Protein AF-A0A1V5PK45-F1 (afdb_monomer_lite)

Structure (mmCIF, N/CA/C/O backbone):
data_AF-A0A1V5PK45-F1
#
_entry.id   AF-A0A1V5PK45-F1
#
loop_
_atom_site.group_PDB
_atom_site.id
_atom_site.type_symbol
_atom_site.label_atom_id
_atom_site.label_alt_id
_atom_site.label_comp_id
_atom_site.label_asym_id
_atom_site.label_entity_id
_atom_site.label_seq_id
_atom_site.pdbx_PDB_ins_code
_atom_site.Cartn_x
_atom_site.Cartn_y
_atom_site.Cartn_z
_atom_site.occupancy
_atom_site.B_iso_or_equiv
_atom_site.auth_seq_id
_atom_site.auth_comp_id
_atom_site.auth_asym_id
_atom_site.auth_atom_id
_atom_site.pdbx_PDB_model_num
ATOM 1 N N . MET A 1 1 ? -5.866 8.066 -0.774 1.00 77.06 1 MET A N 1
ATOM 2 C CA . MET A 1 1 ? -5.612 6.616 -0.948 1.00 77.06 1 MET A CA 1
ATOM 3 C C . MET A 1 1 ? -6.667 6.062 -1.882 1.00 77.06 1 MET A C 1
ATOM 5 O O . MET A 1 1 ? -7.844 6.332 -1.660 1.00 77.06 1 MET A O 1
ATOM 9 N N . GLU A 1 2 ? -6.264 5.301 -2.896 1.00 78.69 2 GLU A N 1
ATOM 10 C CA . GLU A 1 2 ? -7.214 4.551 -3.717 1.00 78.69 2 GLU A CA 1
ATOM 11 C C . GLU A 1 2 ? -7.677 3.323 -2.925 1.00 78.69 2 GLU A C 1
ATOM 13 O O . GLU A 1 2 ? -6.858 2.523 -2.462 1.00 78.69 2 GLU A O 1
ATOM 18 N N . LYS A 1 3 ? -8.989 3.201 -2.701 1.00 83.62 3 LYS A N 1
ATOM 19 C CA . LYS A 1 3 ? -9.564 1.983 -2.123 1.00 83.62 3 LYS A CA 1
ATOM 20 C C . LYS A 1 3 ? -9.647 0.940 -3.226 1.00 83.62 3 LYS A C 1
ATOM 22 O O . LYS A 1 3 ? -10.265 1.199 -4.253 1.00 83.62 3 LYS A O 1
ATOM 27 N N . LEU A 1 4 ? -9.061 -0.229 -2.997 1.00 86.69 4 LEU A N 1
ATOM 28 C CA . LEU A 1 4 ? -9.108 -1.312 -3.972 1.00 86.69 4 LEU A CA 1
ATOM 29 C C . LEU A 1 4 ? -10.378 -2.140 -3.759 1.00 86.69 4 LEU A C 1
ATOM 31 O O . LEU A 1 4 ? -10.579 -2.723 -2.694 1.00 86.69 4 LEU A O 1
ATOM 35 N N . THR A 1 5 ? -11.246 -2.167 -4.769 1.00 82.94 5 THR A N 1
ATOM 36 C CA . THR A 1 5 ? -12.453 -3.014 -4.809 1.00 82.94 5 THR A CA 1
ATOM 37 C C . THR A 1 5 ? -12.325 -4.174 -5.785 1.00 82.94 5 THR A C 1
ATOM 39 O O . THR A 1 5 ? -12.998 -5.189 -5.612 1.00 82.94 5 THR A O 1
ATOM 42 N N . ASP A 1 6 ? -11.426 -4.050 -6.760 1.00 89.50 6 ASP A N 1
ATOM 43 C CA . ASP A 1 6 ? -11.219 -5.004 -7.840 1.00 89.50 6 ASP A CA 1
ATOM 44 C C . ASP A 1 6 ? -9.778 -5.518 -7.815 1.00 89.50 6 ASP A C 1
ATOM 46 O O . ASP A 1 6 ? -8.830 -4.763 -7.594 1.00 89.50 6 ASP A O 1
ATOM 50 N N . TYR A 1 7 ? -9.621 -6.827 -8.015 1.00 92.50 7 TYR A N 1
ATOM 51 C CA . TYR A 1 7 ? -8.327 -7.505 -7.968 1.00 92.50 7 TYR A CA 1
ATOM 52 C C . TYR A 1 7 ? -8.179 -8.471 -9.154 1.00 92.50 7 TYR A C 1
ATOM 54 O O . TYR A 1 7 ? -9.159 -9.126 -9.519 1.00 92.50 7 TYR A O 1
ATOM 62 N N . PRO A 1 8 ? -6.956 -8.661 -9.684 1.00 95.00 8 PRO A N 1
ATOM 63 C CA . PRO A 1 8 ? -5.732 -7.959 -9.296 1.00 95.00 8 PRO A CA 1
ATOM 64 C C . PRO A 1 8 ? -5.695 -6.507 -9.791 1.00 95.00 8 PRO A C 1
ATOM 66 O O . PRO A 1 8 ? -6.134 -6.213 -10.899 1.00 95.00 8 PRO A O 1
ATOM 69 N N . TYR A 1 9 ? -5.112 -5.620 -8.986 1.00 95.25 9 TYR A N 1
ATOM 70 C CA . TYR A 1 9 ? -4.705 -4.288 -9.431 1.00 95.25 9 TYR A CA 1
ATOM 71 C C . TYR A 1 9 ? -3.254 -4.346 -9.905 1.00 95.25 9 TYR A C 1
ATOM 73 O O . TYR A 1 9 ? -2.404 -4.875 -9.190 1.00 95.25 9 TYR A O 1
ATOM 81 N N . THR A 1 10 ? -2.961 -3.822 -11.094 1.00 95.56 10 THR A N 1
ATOM 82 C CA . THR A 1 10 ? -1.622 -3.907 -11.695 1.00 95.56 10 THR A CA 1
ATOM 83 C C . THR A 1 10 ? -1.079 -2.523 -12.000 1.00 95.56 10 THR A C 1
ATOM 85 O O . THR A 1 10 ? -1.767 -1.719 -12.624 1.00 95.56 10 THR A O 1
ATOM 88 N N . PHE A 1 11 ? 0.168 -2.265 -11.612 1.00 94.94 11 PHE A N 1
ATOM 89 C CA . PHE A 1 11 ? 0.886 -1.037 -11.948 1.00 94.94 11 PHE A CA 1
ATOM 90 C C . PHE A 1 11 ? 2.361 -1.327 -12.229 1.00 94.94 11 PHE A C 1
ATOM 92 O O . PHE A 1 11 ? 2.894 -2.367 -11.837 1.00 94.94 11 PHE A O 1
ATOM 99 N N . ASN A 1 12 ? 3.023 -0.398 -12.918 1.00 95.25 12 ASN A N 1
ATOM 100 C CA . ASN A 1 12 ? 4.463 -0.452 -13.137 1.00 95.25 12 ASN A CA 1
ATOM 101 C C . ASN A 1 12 ? 5.164 0.554 -12.225 1.00 95.25 12 ASN A C 1
ATOM 103 O O . ASN A 1 12 ? 4.659 1.651 -11.995 1.00 95.25 12 ASN A O 1
ATOM 107 N N . LEU A 1 13 ? 6.339 0.191 -11.718 1.00 94.50 13 LEU A N 1
ATOM 108 C CA . LEU A 1 13 ? 7.168 1.083 -10.915 1.00 94.50 13 LEU A CA 1
ATOM 109 C C . LEU A 1 13 ? 8.643 0.800 -11.190 1.00 94.50 13 LEU A C 1
ATOM 111 O O . LEU A 1 13 ? 9.122 -0.304 -10.943 1.00 94.50 13 LEU A O 1
ATOM 115 N N . ALA A 1 14 ? 9.368 1.799 -11.699 1.00 92.38 14 ALA A N 1
ATOM 116 C CA . ALA A 1 14 ? 10.785 1.679 -12.065 1.00 92.38 14 ALA A CA 1
ATOM 117 C C . ALA A 1 14 ? 11.104 0.453 -12.950 1.00 92.38 14 ALA A C 1
ATOM 119 O O . ALA A 1 14 ? 12.124 -0.209 -12.772 1.00 92.38 14 ALA A O 1
ATOM 120 N N . GLY A 1 15 ? 10.214 0.143 -13.899 1.00 92.81 15 GLY A N 1
ATOM 121 C CA . GLY A 1 15 ? 10.359 -0.991 -14.819 1.00 92.81 15 GLY A CA 1
ATOM 122 C C . GLY A 1 15 ? 9.979 -2.356 -14.234 1.00 92.81 15 GLY A C 1
ATOM 123 O O . GLY A 1 15 ? 10.011 -3.344 -14.961 1.00 92.81 15 GLY A O 1
ATOM 124 N N . GLU A 1 16 ? 9.602 -2.429 -12.957 1.00 95.19 16 GLU A N 1
ATOM 125 C CA . GLU A 1 16 ? 9.010 -3.623 -12.351 1.00 95.19 16 GLU A CA 1
ATOM 126 C C . GLU A 1 16 ? 7.488 -3.609 -12.567 1.00 95.19 16 GLU A C 1
ATOM 128 O O . GLU A 1 16 ? 6.866 -2.547 -12.492 1.00 95.19 16 GLU A O 1
ATOM 133 N N . THR A 1 17 ? 6.876 -4.778 -12.772 1.00 96.94 17 THR A N 1
ATOM 134 C CA . THR A 1 17 ? 5.410 -4.933 -12.775 1.00 96.94 17 THR A CA 1
ATOM 135 C C . THR A 1 17 ? 4.956 -5.468 -11.424 1.00 96.94 17 THR A C 1
ATOM 137 O O . THR A 1 17 ? 5.448 -6.501 -10.964 1.00 96.94 17 THR A O 1
ATOM 140 N N . ILE A 1 18 ? 4.022 -4.770 -10.781 1.00 96.62 18 ILE A N 1
ATOM 141 C CA . ILE A 1 18 ? 3.465 -5.129 -9.479 1.00 96.62 18 ILE A CA 1
ATOM 142 C C . ILE A 1 18 ? 1.990 -5.478 -9.675 1.00 96.62 18 ILE A C 1
ATOM 144 O O . ILE A 1 18 ? 1.204 -4.651 -10.128 1.00 96.62 18 ILE A O 1
ATOM 148 N N . GLU A 1 19 ? 1.619 -6.696 -9.295 1.00 96.81 19 GLU A N 1
ATOM 149 C CA . GLU A 1 19 ? 0.246 -7.193 -9.257 1.00 96.81 19 GLU A CA 1
ATOM 150 C C . GLU A 1 19 ? -0.182 -7.365 -7.794 1.00 96.81 19 GLU A C 1
ATOM 152 O O . GLU A 1 19 ? 0.382 -8.155 -7.030 1.00 96.81 19 GLU A O 1
ATOM 157 N N . VAL A 1 20 ? -1.199 -6.613 -7.392 1.00 96.56 20 VAL A N 1
ATOM 158 C CA . VAL A 1 20 ? -1.743 -6.610 -6.038 1.00 96.56 20 VAL A CA 1
ATOM 159 C C . VAL A 1 20 ? -3.056 -7.371 -6.036 1.00 96.56 20 VAL A C 1
ATOM 161 O O . VAL A 1 20 ? -4.058 -6.944 -6.611 1.00 96.56 20 VAL A O 1
ATOM 164 N N . HIS A 1 21 ? -3.049 -8.518 -5.371 1.00 96.56 21 HIS A N 1
ATOM 165 C CA . HIS A 1 21 ? -4.227 -9.331 -5.119 1.00 96.56 21 HIS A CA 1
ATOM 166 C C . HIS A 1 21 ? -4.733 -9.094 -3.699 1.00 96.56 21 HIS A C 1
ATOM 168 O O . HIS A 1 21 ? -4.050 -8.528 -2.846 1.00 96.56 21 HIS A O 1
ATOM 174 N N . LYS A 1 22 ? -5.929 -9.614 -3.421 1.00 95.75 22 LYS A N 1
ATOM 175 C CA . LYS A 1 22 ? -6.591 -9.451 -2.127 1.00 95.75 22 LYS A CA 1
ATOM 176 C C . LYS A 1 22 ? -5.724 -9.875 -0.934 1.00 95.75 22 LYS A C 1
ATOM 178 O O . LYS A 1 22 ? -5.733 -9.187 0.074 1.00 95.75 22 LYS A O 1
ATOM 183 N N . SER A 1 23 ? -4.965 -10.962 -1.063 1.00 95.69 23 SER A N 1
ATOM 184 C CA . SER A 1 23 ? -4.119 -11.519 0.010 1.00 95.69 23 SER A CA 1
ATOM 185 C C . SER A 1 23 ? -2.749 -11.974 -0.506 1.00 95.69 23 SER A C 1
ATOM 187 O O . SER A 1 23 ? -2.143 -12.903 0.019 1.00 95.69 23 SER A O 1
ATOM 189 N N . MET A 1 24 ? -2.270 -11.368 -1.593 1.00 96.12 24 MET A N 1
ATOM 190 C CA . MET A 1 24 ? -0.986 -11.714 -2.198 1.00 96.12 24 MET A CA 1
ATOM 191 C C . MET A 1 24 ? -0.469 -10.541 -3.028 1.00 96.12 24 MET A C 1
ATOM 193 O O . MET A 1 24 ? -1.248 -9.858 -3.687 1.00 96.12 24 MET A O 1
ATOM 197 N N . ILE A 1 25 ? 0.838 -10.311 -3.006 1.00 95.62 25 ILE A N 1
ATOM 198 C CA . ILE A 1 25 ? 1.506 -9.347 -3.879 1.00 95.62 25 ILE A CA 1
ATOM 199 C C . ILE A 1 25 ? 2.488 -10.122 -4.748 1.00 95.62 25 ILE A C 1
ATOM 201 O O . ILE A 1 25 ? 3.331 -10.868 -4.238 1.00 95.62 25 ILE A O 1
ATOM 205 N N . ARG A 1 26 ? 2.379 -9.940 -6.060 1.00 96.94 26 ARG A N 1
ATOM 206 C CA . ARG A 1 26 ? 3.291 -10.499 -7.052 1.00 96.94 26 ARG A CA 1
ATOM 207 C C . ARG A 1 26 ? 4.070 -9.361 -7.691 1.00 96.94 26 ARG A C 1
ATOM 209 O O . ARG A 1 26 ? 3.510 -8.326 -8.032 1.00 96.94 26 ARG A O 1
ATOM 216 N N . LYS A 1 27 ? 5.371 -9.559 -7.844 1.00 95.88 27 LYS A N 1
ATOM 217 C CA . LYS A 1 27 ? 6.279 -8.618 -8.488 1.00 95.88 27 LYS A CA 1
ATOM 218 C C . LYS A 1 27 ? 7.072 -9.340 -9.565 1.00 95.88 27 LYS A C 1
ATOM 220 O O . LYS A 1 27 ? 7.615 -10.411 -9.306 1.00 95.88 27 LYS A O 1
ATOM 225 N N . ILE A 1 28 ? 7.161 -8.745 -10.744 1.00 96.94 28 ILE A N 1
ATOM 226 C CA . ILE A 1 28 ? 8.042 -9.178 -11.826 1.00 96.94 28 ILE A CA 1
ATOM 227 C C . ILE A 1 28 ? 9.139 -8.121 -11.940 1.00 96.94 28 ILE A C 1
ATOM 229 O O . ILE A 1 28 ? 8.846 -6.946 -12.173 1.00 96.94 28 ILE A O 1
ATOM 233 N N . THR A 1 29 ? 10.388 -8.516 -11.700 1.00 94.81 29 THR A N 1
ATOM 234 C CA . THR A 1 29 ? 11.533 -7.598 -11.771 1.00 94.81 29 THR A CA 1
ATOM 235 C C . THR A 1 29 ? 11.866 -7.239 -13.218 1.00 94.81 29 THR A C 1
ATOM 237 O O . THR A 1 29 ? 11.417 -7.899 -14.154 1.00 94.81 29 THR A O 1
ATOM 240 N N . VAL A 1 30 ? 12.721 -6.230 -13.401 1.00 94.00 30 VAL A N 1
ATOM 241 C CA . VAL A 1 30 ? 13.249 -5.835 -14.721 1.00 94.00 30 VAL A CA 1
ATOM 242 C C . VAL A 1 30 ? 13.956 -6.978 -15.463 1.00 94.00 30 VAL A C 1
ATOM 244 O O . VAL A 1 30 ? 13.933 -7.017 -16.689 1.00 94.00 30 VAL A O 1
ATOM 247 N N . ASP A 1 31 ? 14.522 -7.941 -14.728 1.00 95.56 31 ASP A N 1
ATOM 248 C CA . ASP A 1 31 ? 15.180 -9.137 -15.277 1.00 95.56 31 ASP A CA 1
ATOM 249 C C . ASP A 1 31 ? 14.192 -10.283 -15.573 1.00 95.56 31 ASP A C 1
ATOM 251 O O . ASP A 1 31 ? 14.598 -11.394 -15.914 1.00 95.56 31 ASP A O 1
ATOM 255 N N . GLY A 1 32 ? 12.888 -10.049 -15.394 1.00 93.75 32 GLY A N 1
ATOM 256 C CA . GLY A 1 32 ? 11.837 -11.051 -15.573 1.00 93.75 32 GLY A CA 1
ATOM 257 C C . GLY A 1 32 ? 11.722 -12.059 -14.425 1.00 93.75 32 GLY A C 1
ATOM 258 O O . GLY A 1 32 ? 11.064 -13.087 -14.585 1.00 93.75 32 GLY A O 1
ATOM 259 N N . ILE A 1 33 ? 12.343 -11.799 -13.268 1.00 96.69 33 ILE A N 1
ATOM 260 C CA . ILE A 1 33 ? 12.255 -12.687 -12.102 1.00 96.69 33 ILE A CA 1
ATOM 261 C C . ILE A 1 33 ? 10.931 -12.443 -11.384 1.00 96.69 33 ILE A C 1
ATOM 263 O O . ILE A 1 33 ? 10.604 -11.319 -11.007 1.00 96.69 33 ILE A O 1
ATOM 267 N N . GLU A 1 34 ? 10.193 -13.519 -11.138 1.00 97.19 34 GLU A N 1
ATOM 268 C CA . GLU A 1 34 ? 8.917 -13.470 -10.438 1.00 97.19 34 GLU A CA 1
ATOM 269 C C . GLU A 1 34 ? 9.091 -13.691 -8.928 1.00 97.19 34 GLU A C 1
ATOM 271 O O . GLU A 1 34 ? 9.648 -14.695 -8.483 1.00 97.19 34 GLU A O 1
ATOM 276 N N . GLN A 1 35 ? 8.572 -12.757 -8.134 1.00 95.56 35 GLN A N 1
ATOM 277 C CA . GLN A 1 35 ? 8.546 -12.795 -6.674 1.00 95.56 35 GLN A CA 1
ATOM 278 C C . GLN A 1 35 ? 7.096 -12.739 -6.191 1.00 95.56 35 GLN A C 1
ATOM 280 O O . GLN A 1 35 ? 6.296 -11.954 -6.697 1.00 95.56 35 GLN A O 1
ATOM 285 N N . LYS A 1 36 ? 6.744 -13.566 -5.202 1.00 95.94 36 LYS A N 1
ATOM 286 C CA . LYS A 1 36 ? 5.397 -13.613 -4.618 1.00 95.94 36 LYS A CA 1
ATOM 287 C C . LYS A 1 36 ? 5.465 -13.566 -3.106 1.00 95.94 36 LYS A C 1
ATOM 289 O O . LYS A 1 36 ? 6.251 -14.291 -2.501 1.00 95.94 36 LYS A O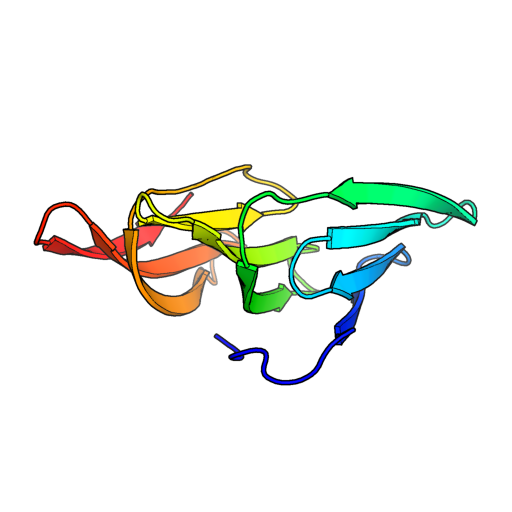 1
ATOM 294 N N . VAL A 1 37 ? 4.587 -12.770 -2.513 1.00 93.00 37 VAL A N 1
ATOM 295 C CA . VAL A 1 37 ? 4.408 -12.678 -1.065 1.00 93.00 37 VAL A CA 1
ATOM 296 C C . VAL A 1 37 ? 2.939 -12.905 -0.756 1.00 93.00 37 VAL A C 1
ATOM 298 O O . VAL A 1 37 ? 2.088 -12.134 -1.189 1.00 93.00 37 VAL A O 1
ATOM 301 N N . SER A 1 38 ? 2.642 -13.977 -0.023 1.00 95.12 38 SER A N 1
ATOM 302 C CA . SER A 1 38 ? 1.296 -14.217 0.507 1.00 95.12 38 SER A CA 1
ATOM 303 C C . SER A 1 38 ? 1.104 -13.421 1.793 1.00 95.12 38 SER A C 1
ATOM 305 O O . SER A 1 38 ? 2.051 -13.243 2.559 1.00 95.12 38 SER A O 1
ATOM 307 N N . LEU A 1 39 ? -0.112 -12.938 2.016 1.00 93.94 39 LEU A N 1
ATOM 308 C CA . LEU A 1 39 ? -0.483 -12.126 3.167 1.00 93.94 39 LEU A CA 1
ATOM 309 C C . LEU A 1 39 ? -1.598 -12.838 3.931 1.00 93.94 39 LEU A C 1
ATOM 311 O O . LEU A 1 39 ? -2.582 -13.255 3.327 1.00 93.94 39 LEU A O 1
ATOM 315 N N . ASP A 1 40 ? -1.495 -12.895 5.258 1.00 94.56 40 ASP A N 1
ATOM 316 C CA . ASP A 1 40 ? -2.614 -13.354 6.099 1.00 94.56 40 ASP A CA 1
ATOM 317 C C . ASP A 1 40 ? -3.735 -12.300 6.199 1.00 94.56 40 ASP A C 1
ATOM 319 O O . ASP A 1 40 ? -4.848 -12.589 6.635 1.00 94.56 40 ASP A O 1
ATOM 323 N N . GLY A 1 41 ? -3.431 -11.056 5.818 1.00 95.31 41 GLY A N 1
ATOM 324 C CA . GLY A 1 41 ? -4.368 -9.940 5.790 1.00 95.31 41 GLY A CA 1
ATOM 325 C C . GLY A 1 41 ? -5.034 -9.742 4.428 1.00 95.31 41 GLY A C 1
ATOM 326 O O . GLY A 1 41 ? -4.808 -10.477 3.461 1.00 95.31 41 GLY A O 1
ATOM 327 N N . VAL A 1 42 ? -5.859 -8.700 4.353 1.00 95.75 42 VAL A N 1
ATOM 328 C CA . VAL A 1 42 ? -6.535 -8.268 3.127 1.00 95.75 42 VAL A CA 1
ATOM 329 C C . VAL A 1 42 ? -6.017 -6.899 2.720 1.00 95.75 42 VAL A C 1
ATOM 331 O O . VAL A 1 42 ? -6.102 -5.955 3.499 1.00 95.75 42 VAL A O 1
ATOM 334 N N . VAL A 1 43 ? -5.505 -6.763 1.501 1.00 95.75 43 VAL A N 1
ATOM 335 C CA . VAL A 1 43 ? -5.174 -5.453 0.934 1.00 95.75 43 VAL A CA 1
ATOM 336 C C . VAL A 1 43 ? -6.465 -4.654 0.788 1.00 95.75 43 VAL A C 1
ATOM 338 O O . VAL A 1 43 ? -7.394 -5.137 0.159 1.00 95.75 43 VAL A O 1
ATOM 341 N N . VAL A 1 44 ? -6.535 -3.445 1.338 1.00 94.12 44 VAL A N 1
ATOM 342 C CA . VAL A 1 44 ? -7.732 -2.577 1.301 1.00 94.12 44 VAL A CA 1
ATOM 343 C C . VAL A 1 44 ? -7.496 -1.252 0.581 1.00 94.12 44 VAL A C 1
ATOM 345 O O . VAL A 1 44 ? -8.445 -0.532 0.268 1.00 94.12 44 VAL A O 1
ATOM 348 N N . GLY A 1 45 ? -6.241 -0.922 0.290 1.00 93.62 45 GLY A N 1
ATOM 349 C CA . GLY A 1 45 ? -5.913 0.288 -0.442 1.00 93.62 45 GLY A CA 1
ATOM 350 C C . GLY A 1 45 ? -4.464 0.334 -0.884 1.00 93.62 45 GLY A C 1
ATOM 351 O O . GLY A 1 45 ? -3.626 -0.450 -0.432 1.00 93.62 45 GLY A O 1
ATOM 352 N N . LEU A 1 46 ? -4.199 1.259 -1.796 1.00 93.75 46 LEU A N 1
ATOM 353 C CA . LEU A 1 46 ? -2.903 1.430 -2.427 1.00 93.75 46 LEU A CA 1
ATOM 354 C C . LEU A 1 46 ? -2.667 2.906 -2.772 1.00 93.75 46 LEU A C 1
ATOM 356 O O . LEU A 1 46 ? -3.599 3.691 -2.969 1.00 93.75 46 LEU A O 1
ATOM 360 N N . SER A 1 47 ? -1.396 3.281 -2.810 1.00 93.00 47 SER A N 1
ATOM 361 C CA . SER A 1 47 ? -0.894 4.490 -3.450 1.00 93.00 47 SER A CA 1
ATOM 362 C C . SER A 1 47 ? 0.486 4.186 -4.025 1.00 93.00 47 SER A C 1
ATOM 364 O O . SER A 1 47 ? 1.215 3.372 -3.459 1.00 93.00 47 SER A O 1
ATOM 366 N N . HIS A 1 48 ? 0.867 4.813 -5.129 1.00 92.88 48 HIS A N 1
ATOM 367 C CA . HIS A 1 48 ? 2.222 4.700 -5.661 1.00 92.88 48 HIS A CA 1
ATOM 368 C C . HIS A 1 48 ? 2.687 6.030 -6.243 1.00 92.88 48 HIS A C 1
ATOM 370 O O . HIS A 1 48 ? 1.880 6.858 -6.663 1.00 92.88 48 HIS A O 1
ATOM 376 N N 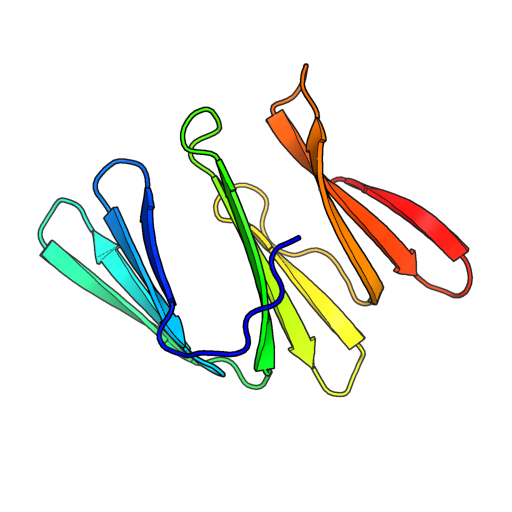. SER A 1 49 ? 4.000 6.236 -6.250 1.00 91.50 49 SER A N 1
ATOM 377 C CA . SER A 1 49 ? 4.639 7.427 -6.798 1.00 91.50 49 SER A CA 1
ATOM 378 C C . SER A 1 49 ? 5.814 7.010 -7.671 1.00 91.50 49 SER A C 1
ATOM 380 O O . SER A 1 49 ? 6.798 6.448 -7.186 1.00 91.50 49 SER A O 1
ATOM 382 N N . GLU A 1 50 ? 5.703 7.285 -8.972 1.00 90.06 50 GLU A N 1
ATOM 383 C CA . GLU A 1 50 ? 6.790 7.049 -9.926 1.00 90.06 50 GLU A CA 1
ATOM 384 C C . GLU A 1 50 ? 7.986 7.960 -9.640 1.00 90.06 50 GLU A C 1
ATOM 386 O O . GLU A 1 50 ? 9.120 7.486 -9.631 1.00 90.06 50 GLU A O 1
ATOM 391 N N . GLU A 1 51 ? 7.726 9.231 -9.320 1.00 90.94 51 GLU A N 1
ATOM 392 C CA . GLU A 1 51 ? 8.740 10.218 -8.931 1.00 90.94 51 GLU A CA 1
ATOM 393 C C . GLU A 1 51 ? 9.547 9.745 -7.717 1.00 90.94 51 GLU A C 1
ATOM 395 O O . GLU A 1 51 ? 10.778 9.715 -7.751 1.00 90.94 51 GLU A O 1
ATOM 400 N N . ASN A 1 52 ? 8.856 9.279 -6.673 1.00 90.75 52 ASN A N 1
ATOM 401 C CA . ASN A 1 52 ? 9.510 8.762 -5.479 1.00 90.75 52 ASN A CA 1
ATOM 402 C C . ASN A 1 52 ? 9.962 7.306 -5.630 1.00 90.75 52 ASN A C 1
ATOM 404 O O . ASN A 1 52 ? 10.555 6.788 -4.690 1.00 90.75 52 ASN A O 1
ATOM 408 N N . ASN A 1 53 ? 9.724 6.626 -6.760 1.00 92.31 53 ASN A N 1
ATOM 409 C CA . ASN A 1 53 ? 9.974 5.187 -6.940 1.00 92.31 53 ASN A CA 1
ATOM 410 C C . ASN A 1 53 ? 9.536 4.358 -5.713 1.00 92.31 53 ASN A C 1
ATOM 412 O O . ASN A 1 53 ? 10.307 3.565 -5.161 1.00 92.31 53 ASN A O 1
ATOM 416 N N . ASP A 1 54 ? 8.317 4.595 -5.239 1.00 94.12 54 ASP A N 1
ATOM 417 C CA . ASP A 1 54 ? 7.778 3.948 -4.046 1.00 94.12 54 ASP A CA 1
ATOM 418 C C . ASP A 1 54 ? 6.305 3.589 -4.243 1.00 94.12 54 ASP A C 1
ATOM 420 O O . ASP A 1 54 ? 5.598 4.156 -5.079 1.00 94.12 54 ASP A O 1
ATOM 424 N N . TYR A 1 55 ? 5.849 2.625 -3.457 1.00 93.50 55 TYR A N 1
ATOM 425 C CA . TYR A 1 55 ? 4.437 2.312 -3.318 1.00 93.50 55 TYR A CA 1
ATOM 426 C C . TYR A 1 55 ? 4.116 2.107 -1.849 1.00 93.50 55 TYR A C 1
ATOM 428 O O . TYR A 1 55 ? 4.969 1.692 -1.068 1.00 93.50 55 TYR A O 1
ATOM 436 N N . VAL A 1 56 ? 2.858 2.333 -1.503 1.00 95.12 56 VAL A N 1
ATOM 437 C CA . VAL A 1 56 ? 2.276 2.044 -0.203 1.00 95.12 56 VAL A CA 1
ATOM 438 C C . VAL A 1 56 ? 1.091 1.115 -0.406 1.00 95.12 56 VAL A C 1
ATOM 440 O O . VAL A 1 56 ? 0.160 1.433 -1.145 1.00 95.12 56 VAL A O 1
ATOM 443 N N . ILE A 1 57 ? 1.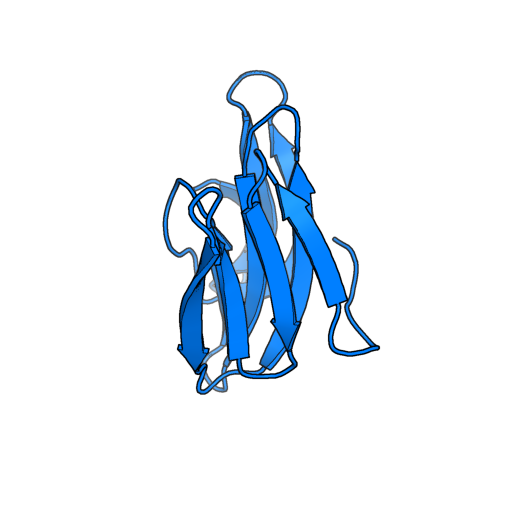107 -0.023 0.277 1.00 94.94 57 ILE A N 1
ATOM 444 C CA . ILE A 1 57 ? 0.013 -0.994 0.285 1.00 94.94 57 ILE A CA 1
ATOM 445 C C . ILE A 1 57 ? -0.570 -1.027 1.690 1.00 94.94 57 ILE A C 1
ATOM 447 O O . ILE A 1 57 ? 0.157 -1.226 2.664 1.00 94.94 57 ILE A O 1
ATOM 451 N N . VAL A 1 58 ? -1.881 -0.839 1.793 1.00 95.12 58 VAL A N 1
ATOM 452 C CA . VAL A 1 58 ? -2.609 -0.866 3.062 1.00 95.12 58 VAL A CA 1
ATOM 453 C C . VAL A 1 58 ? -3.283 -2.209 3.222 1.00 95.12 58 VAL A C 1
ATOM 455 O O . VAL A 1 58 ? -4.054 -2.631 2.361 1.00 95.12 58 VAL A O 1
ATOM 458 N N . ILE A 1 59 ? -2.999 -2.875 4.335 1.00 96.00 59 ILE A N 1
ATOM 459 C CA . ILE A 1 59 ? -3.445 -4.232 4.618 1.00 96.00 59 ILE A CA 1
ATOM 460 C C . ILE A 1 59 ? -4.204 -4.238 5.938 1.00 96.00 59 ILE A C 1
ATOM 462 O O . ILE A 1 59 ? -3.682 -3.849 6.982 1.00 96.00 59 ILE A O 1
ATOM 466 N N . GLN A 1 60 ? -5.438 -4.718 5.889 1.00 96.12 60 GLN A N 1
ATOM 467 C CA . GLN A 1 60 ? -6.254 -4.997 7.056 1.00 96.12 60 GLN A CA 1
ATOM 468 C C . GLN A 1 60 ? -5.934 -6.399 7.583 1.00 96.12 60 GLN A C 1
ATOM 470 O O . GLN A 1 60 ? -6.204 -7.402 6.919 1.00 96.12 60 GLN A O 1
ATOM 475 N N . TYR A 1 61 ? -5.420 -6.463 8.808 1.00 96.19 61 TYR A N 1
ATOM 476 C CA . TYR A 1 61 ? -5.330 -7.681 9.612 1.00 96.19 61 TYR A CA 1
ATOM 477 C C . TYR A 1 61 ? -6.404 -7.669 10.710 1.00 96.19 61 TYR A C 1
ATOM 479 O O . TYR A 1 61 ? -6.955 -6.607 11.017 1.00 96.19 61 TYR A O 1
ATOM 487 N N . PRO A 1 62 ? -6.684 -8.809 11.370 1.00 94.06 62 PRO A N 1
ATOM 488 C CA . PRO A 1 62 ? -7.599 -8.840 12.515 1.00 94.06 62 PRO A CA 1
ATOM 489 C C . PRO A 1 62 ? -7.187 -7.906 13.663 1.00 94.06 62 PRO A C 1
ATOM 491 O O . PRO A 1 62 ? -8.042 -7.392 14.373 1.00 94.06 62 PRO A O 1
ATOM 494 N N . VAL A 1 63 ? -5.881 -7.681 13.834 1.00 94.25 63 VAL A N 1
ATOM 495 C CA . VAL A 1 63 ? -5.310 -6.860 14.917 1.00 94.25 63 VAL A CA 1
ATOM 496 C C . VAL A 1 63 ? -5.209 -5.368 14.578 1.00 94.25 63 VAL A C 1
ATOM 498 O O . VAL A 1 63 ? -4.840 -4.577 15.440 1.00 94.25 63 VAL A O 1
ATOM 501 N N . GLY A 1 64 ? -5.506 -4.977 13.337 1.00 96.19 64 GLY A N 1
ATOM 502 C CA . GLY A 1 64 ? -5.417 -3.590 12.887 1.00 96.19 64 GLY A CA 1
ATOM 503 C C . GLY A 1 64 ? -4.958 -3.455 11.440 1.00 96.19 64 GLY A C 1
ATOM 504 O O . GLY A 1 64 ? -4.748 -4.437 10.725 1.00 96.19 64 GLY A O 1
ATOM 505 N N . ILE A 1 65 ? -4.812 -2.210 11.012 1.00 96.25 65 ILE A N 1
ATOM 506 C CA . ILE A 1 65 ? -4.382 -1.840 9.667 1.00 96.25 65 ILE A CA 1
ATOM 507 C C . ILE A 1 65 ? -2.877 -1.585 9.670 1.00 96.25 65 ILE A C 1
ATOM 509 O O . ILE A 1 65 ? -2.356 -0.908 10.553 1.00 96.25 65 ILE A O 1
ATOM 513 N N . TYR A 1 66 ? -2.181 -2.099 8.666 1.00 95.56 66 TYR A N 1
ATOM 514 C CA . TYR A 1 66 ? -0.760 -1.857 8.453 1.00 95.56 66 TYR A CA 1
ATOM 515 C C . TYR A 1 66 ? -0.537 -1.263 7.074 1.00 95.56 66 TYR A C 1
ATOM 517 O O . TYR A 1 66 ? -1.242 -1.586 6.118 1.00 95.56 66 TYR A O 1
ATOM 525 N N . MET A 1 67 ? 0.480 -0.423 6.973 1.00 93.06 67 MET A N 1
ATOM 526 C CA . MET A 1 67 ? 1.023 0.026 5.703 1.00 93.06 67 MET A CA 1
ATOM 527 C C . MET A 1 67 ? 2.346 -0.672 5.458 1.00 93.06 67 MET A C 1
ATOM 529 O O . MET A 1 67 ? 3.180 -0.749 6.360 1.00 93.06 67 MET A O 1
ATOM 533 N N . ILE A 1 68 ? 2.554 -1.116 4.227 1.00 93.50 68 ILE A N 1
ATOM 534 C CA . ILE A 1 68 ? 3.839 -1.610 3.748 1.00 93.50 68 ILE A CA 1
ATOM 535 C C . ILE A 1 68 ? 4.301 -0.697 2.630 1.00 93.50 68 ILE A C 1
ATOM 537 O O . ILE A 1 68 ? 3.540 -0.416 1.704 1.00 93.50 68 ILE A O 1
ATOM 541 N N . THR A 1 69 ? 5.558 -0.289 2.698 1.00 92.94 69 THR A N 1
ATOM 542 C CA . THR A 1 69 ? 6.210 0.509 1.663 1.00 92.94 69 THR A CA 1
ATOM 543 C C . THR A 1 69 ? 7.325 -0.274 0.992 1.00 92.94 69 THR A C 1
ATOM 545 O O . THR A 1 69 ? 7.889 -1.197 1.590 1.00 92.94 69 THR A O 1
ATOM 548 N N . LYS A 1 70 ? 7.669 0.089 -0.249 1.00 90.38 70 LYS A N 1
ATOM 549 C CA . LYS A 1 70 ? 8.822 -0.506 -0.943 1.00 90.38 70 LYS A CA 1
ATOM 550 C C . LYS A 1 70 ? 10.129 -0.093 -0.263 1.00 90.38 70 LYS A C 1
ATOM 552 O O . LYS A 1 70 ? 11.042 -0.910 -0.167 1.00 90.38 70 LYS A O 1
ATOM 557 N N . LYS A 1 71 ? 10.221 1.163 0.187 1.00 90.88 71 LYS A N 1
ATOM 558 C CA . LYS A 1 71 ? 11.473 1.764 0.678 1.00 90.88 71 LYS A CA 1
ATOM 559 C C . LYS A 1 71 ? 11.667 1.747 2.192 1.00 90.88 71 LYS A C 1
ATOM 561 O O . LYS A 1 71 ? 12.794 1.563 2.642 1.00 90.88 71 LYS A O 1
ATOM 566 N N . TYR A 1 72 ? 10.608 1.954 2.967 1.00 90.44 72 TYR A N 1
ATOM 567 C CA . TYR A 1 72 ? 10.714 2.293 4.392 1.00 90.44 72 TYR A CA 1
ATOM 568 C C . TYR A 1 72 ? 10.224 1.178 5.326 1.00 90.44 72 TYR A C 1
ATOM 570 O O . TYR A 1 72 ? 10.361 1.268 6.541 1.00 90.44 72 TYR A O 1
ATOM 578 N N . GLY A 1 73 ? 9.690 0.086 4.775 1.00 90.94 73 GLY A N 1
ATOM 579 C CA . GLY A 1 73 ? 9.188 -1.039 5.555 1.00 90.94 73 GLY A CA 1
ATOM 580 C C . GLY A 1 73 ? 7.739 -0.847 6.000 1.00 90.94 73 GLY A C 1
ATOM 581 O O . GLY A 1 73 ? 6.893 -0.450 5.197 1.00 90.94 73 GLY A O 1
ATOM 582 N N . TRP A 1 74 ? 7.445 -1.225 7.246 1.00 92.31 74 TRP A N 1
ATOM 583 C CA . TRP A 1 74 ? 6.083 -1.417 7.750 1.00 92.31 74 TRP A CA 1
ATOM 584 C C . TRP A 1 74 ? 5.734 -0.401 8.837 1.00 92.31 74 TRP A C 1
ATOM 586 O O . TRP A 1 74 ? 6.531 -0.169 9.744 1.00 92.31 74 TRP A O 1
ATOM 596 N N . LEU A 1 75 ? 4.509 0.127 8.801 1.00 92.75 75 LEU A N 1
ATOM 597 C CA . LEU A 1 75 ? 3.974 1.031 9.819 1.00 92.75 75 LEU A CA 1
ATOM 598 C C . LEU A 1 75 ? 2.589 0.572 10.283 1.00 92.75 75 LEU A C 1
ATOM 600 O O . LEU A 1 75 ? 1.728 0.243 9.468 1.00 92.75 75 LEU A O 1
ATOM 604 N N . GLY A 1 76 ? 2.371 0.557 11.598 1.00 93.44 76 GLY A N 1
ATOM 605 C CA . GLY A 1 76 ? 1.104 0.162 12.219 1.00 93.44 76 GLY A CA 1
ATOM 606 C C . GLY A 1 76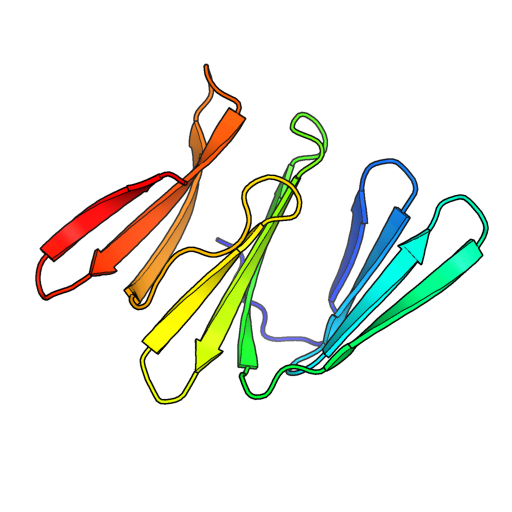 ? 1.287 -0.364 13.650 1.00 93.44 76 GLY A C 1
ATOM 607 O O . GLY A 1 76 ? 2.352 -0.153 14.241 1.00 93.44 76 GLY A O 1
ATOM 608 N N . PRO A 1 77 ? 0.267 -1.030 14.221 1.00 96.06 77 PRO A N 1
ATOM 609 C CA . PRO A 1 77 ? -1.101 -1.087 13.706 1.00 96.06 77 PRO A CA 1
ATOM 610 C C . PRO A 1 77 ? -1.802 0.274 13.814 1.00 96.06 77 PRO A C 1
ATOM 612 O O . PRO A 1 77 ? -1.529 1.062 14.721 1.00 96.06 77 PRO A O 1
ATOM 615 N N . PHE A 1 78 ? -2.723 0.518 12.892 1.00 95.94 78 PHE A N 1
ATOM 616 C CA . PHE A 1 78 ? -3.685 1.611 12.911 1.00 95.94 78 PHE A CA 1
ATOM 617 C C . PHE A 1 78 ? -5.090 1.062 13.157 1.00 95.94 78 PHE A C 1
ATOM 619 O O . PHE A 1 78 ? -5.432 -0.037 12.717 1.00 95.94 78 PHE A O 1
ATOM 626 N N . GLU A 1 79 ? -5.915 1.849 13.834 1.00 96.00 79 GLU A N 1
ATOM 627 C CA . GLU A 1 79 ? -7.351 1.607 13.974 1.00 96.00 79 GLU A CA 1
ATOM 628 C C . GLU A 1 79 ? -8.080 1.984 12.678 1.00 96.00 79 GLU A C 1
ATOM 630 O O . GLU A 1 79 ? -8.966 1.259 12.230 1.00 96.00 79 GLU A O 1
ATOM 635 N N . THR A 1 80 ? -7.672 3.091 12.045 1.00 93.31 80 THR A N 1
ATOM 636 C CA . THR A 1 80 ? -8.204 3.557 10.757 1.00 93.31 80 THR A CA 1
ATOM 637 C C . THR A 1 80 ? -7.091 4.088 9.853 1.00 93.31 80 THR A C 1
ATOM 639 O O . THR A 1 80 ? -6.089 4.627 10.324 1.00 93.31 80 THR A O 1
ATOM 642 N N . ALA A 1 81 ? -7.290 3.961 8.540 1.00 91.75 81 ALA A N 1
ATOM 643 C CA . ALA A 1 81 ? -6.449 4.545 7.499 1.00 91.75 81 ALA A CA 1
ATOM 644 C C . ALA A 1 81 ? -7.353 5.259 6.484 1.00 91.75 81 ALA A C 1
ATOM 646 O O . ALA A 1 81 ? -8.183 4.623 5.830 1.00 91.75 81 ALA A O 1
ATOM 647 N N . GLU A 1 82 ? -7.229 6.580 6.386 1.00 91.25 82 GLU A N 1
ATOM 648 C CA . GLU A 1 82 ? -8.120 7.424 5.580 1.00 91.25 82 GLU A CA 1
ATOM 649 C C . GLU A 1 82 ? -7.463 7.834 4.263 1.00 91.25 82 GLU A C 1
ATOM 651 O O . GLU A 1 82 ? -8.061 7.724 3.190 1.00 91.25 82 GLU A O 1
ATOM 656 N N . GLU A 1 83 ? -6.216 8.294 4.336 1.00 91.50 83 GLU A N 1
ATOM 657 C CA . GLU A 1 83 ? -5.514 8.887 3.206 1.00 91.50 83 GLU A CA 1
ATOM 658 C C . GLU A 1 83 ? -4.022 8.577 3.264 1.00 91.50 83 GLU A C 1
ATOM 660 O O . GLU A 1 83 ? -3.431 8.571 4.337 1.00 91.50 83 GLU A O 1
ATOM 665 N N . ILE A 1 84 ? -3.427 8.345 2.093 1.00 91.75 84 ILE A N 1
ATOM 666 C CA . ILE A 1 84 ? -1.984 8.240 1.900 1.00 91.75 84 ILE A CA 1
ATOM 667 C C . ILE A 1 84 ? -1.590 9.366 0.958 1.00 91.75 84 ILE A C 1
ATOM 669 O O . ILE A 1 84 ? -2.148 9.449 -0.142 1.00 91.75 84 ILE A O 1
ATOM 673 N N . THR A 1 85 ? -0.633 10.177 1.385 1.00 91.19 85 THR A N 1
ATOM 674 C CA . THR A 1 85 ? 0.045 11.197 0.584 1.00 91.19 85 THR A CA 1
ATOM 675 C C . THR A 1 85 ? 1.554 10.954 0.621 1.00 91.19 85 THR A C 1
ATOM 677 O O . THR A 1 85 ? 2.032 10.063 1.321 1.00 91.19 85 THR A O 1
ATOM 680 N N . TYR A 1 86 ? 2.306 11.722 -0.160 1.00 89.75 86 TYR A N 1
ATOM 681 C CA . TYR A 1 86 ? 3.759 11.798 -0.057 1.00 89.75 86 TYR A CA 1
ATOM 682 C C . TYR A 1 86 ? 4.124 13.215 0.370 1.00 89.75 86 TYR A C 1
ATOM 684 O O . TYR A 1 86 ? 3.568 14.179 -0.163 1.00 89.75 86 TYR A O 1
ATOM 692 N N . ASP A 1 87 ? 5.023 13.337 1.340 1.00 90.25 87 ASP A N 1
ATOM 693 C CA . ASP A 1 87 ? 5.608 14.623 1.693 1.00 90.25 87 ASP A CA 1
ATOM 694 C C . ASP A 1 87 ? 6.446 15.146 0.518 1.00 90.25 87 ASP A C 1
ATOM 696 O O . ASP A 1 87 ? 7.247 14.411 -0.060 1.00 90.25 87 ASP A O 1
ATOM 700 N N . VAL A 1 88 ? 6.234 16.408 0.144 1.00 84.12 88 VAL A N 1
ATOM 701 C CA . VAL A 1 88 ? 6.794 16.980 -1.092 1.00 84.12 88 VAL A CA 1
ATOM 702 C C . VAL A 1 88 ? 8.302 17.212 -0.979 1.00 84.12 88 VAL A C 1
ATOM 704 O O . VAL A 1 88 ? 9.009 17.119 -1.977 1.00 84.12 88 VAL A O 1
ATOM 707 N N . GLU A 1 89 ? 8.810 17.507 0.220 1.00 87.00 89 GLU A N 1
ATOM 708 C CA . GLU A 1 89 ? 10.232 17.803 0.421 1.00 87.00 89 GLU A CA 1
ATOM 709 C C . GLU A 1 89 ? 11.062 16.531 0.603 1.00 87.00 89 GLU A C 1
ATOM 711 O O . GLU A 1 89 ? 12.147 16.399 0.034 1.00 87.00 89 GLU A O 1
ATOM 716 N N . SER A 1 90 ? 10.560 15.593 1.405 1.00 87.00 90 SER A N 1
ATOM 717 C CA . SER A 1 90 ? 11.287 14.381 1.790 1.00 87.00 90 SER A CA 1
ATOM 718 C C . SER A 1 90 ? 10.951 13.154 0.941 1.00 87.00 90 SER A C 1
ATOM 720 O O . SER A 1 90 ? 11.700 12.174 0.969 1.00 87.00 90 SER A O 1
ATOM 722 N N . GLY A 1 91 ? 9.836 13.173 0.204 1.00 86.88 91 GLY A N 1
ATOM 723 C CA . GLY A 1 91 ? 9.335 12.018 -0.546 1.00 86.88 91 GLY A CA 1
ATOM 724 C C . GLY A 1 91 ? 8.836 10.874 0.344 1.00 86.88 91 GLY A C 1
ATOM 725 O O . GLY A 1 91 ? 8.616 9.766 -0.148 1.00 86.88 91 GLY A O 1
ATOM 726 N N . ILE A 1 92 ? 8.677 11.111 1.652 1.00 90.94 92 ILE A N 1
ATOM 727 C CA . ILE A 1 92 ? 8.252 10.097 2.622 1.00 90.94 92 ILE A CA 1
ATOM 728 C C . ILE A 1 92 ? 6.728 9.923 2.548 1.00 90.94 92 ILE A C 1
ATOM 730 O O . ILE A 1 92 ? 5.994 10.916 2.526 1.00 90.94 92 ILE A O 1
ATOM 734 N N . PRO A 1 93 ? 6.213 8.682 2.527 1.00 92.06 93 PRO A N 1
ATOM 735 C CA . PRO A 1 93 ? 4.781 8.441 2.577 1.00 92.06 93 PRO A CA 1
ATOM 736 C C . PRO A 1 93 ? 4.194 8.844 3.935 1.00 92.06 93 PRO A C 1
ATOM 738 O O . PRO A 1 93 ? 4.698 8.468 4.995 1.00 92.06 93 PRO A O 1
ATOM 741 N N . VAL A 1 94 ? 3.078 9.567 3.890 1.00 92.06 94 VAL A N 1
ATOM 742 C CA . VAL A 1 94 ? 2.345 10.055 5.058 1.00 92.06 94 VAL A CA 1
ATOM 743 C C . VAL A 1 94 ? 0.950 9.448 5.065 1.00 92.06 94 VAL A C 1
ATOM 745 O O . VAL A 1 94 ? 0.223 9.522 4.073 1.00 92.06 94 VAL A O 1
ATOM 748 N N . LEU A 1 95 ? 0.553 8.866 6.194 1.00 92.12 95 LEU A N 1
ATOM 749 C CA . LEU A 1 95 ? -0.800 8.374 6.422 1.00 92.12 95 LEU A CA 1
ATOM 750 C C . LEU A 1 95 ? -1.576 9.311 7.326 1.00 92.12 95 LEU A C 1
ATOM 752 O O . LEU A 1 95 ? -1.176 9.567 8.460 1.00 92.12 95 LEU A O 1
ATOM 756 N N . LYS A 1 96 ? -2.760 9.702 6.874 1.00 93.69 96 LYS A N 1
ATOM 757 C CA . LYS A 1 96 ? -3.805 10.209 7.753 1.00 93.69 96 LYS A CA 1
ATOM 758 C C . LYS A 1 96 ? -4.635 9.044 8.284 1.00 93.69 96 LYS A C 1
ATOM 760 O O . LYS A 1 96 ? -5.242 8.303 7.507 1.00 93.69 96 LYS A O 1
ATOM 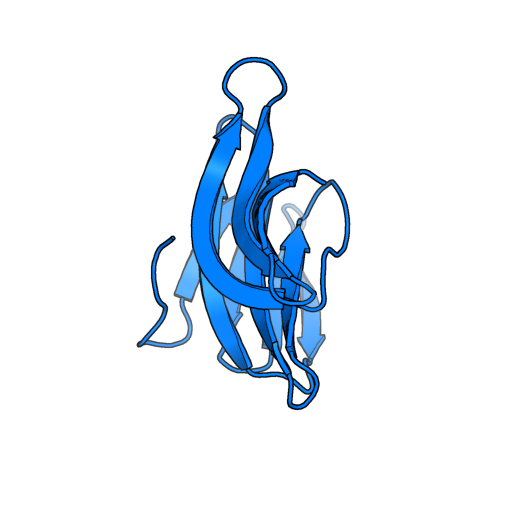765 N N . GLY A 1 97 ? -4.667 8.883 9.601 1.00 93.81 97 GLY A N 1
ATOM 766 C CA . GLY A 1 97 ? -5.382 7.782 10.242 1.00 93.81 97 GLY A CA 1
ATOM 767 C C . GLY A 1 97 ? -5.484 7.935 11.753 1.00 93.81 97 GLY A C 1
ATOM 768 O O . GLY A 1 97 ? -5.203 9.005 12.301 1.00 93.81 97 GLY A O 1
ATOM 769 N N . GLN A 1 98 ? -5.879 6.852 12.420 1.00 96.31 98 GLN A N 1
ATOM 770 C CA . GLN A 1 98 ? -5.997 6.780 13.874 1.00 96.31 98 GLN A CA 1
ATOM 771 C C . GLN A 1 98 ? -5.121 5.660 14.437 1.00 96.31 98 GLN A C 1
ATOM 773 O O . GLN A 1 98 ? -5.185 4.523 13.968 1.00 96.31 98 GLN A O 1
ATOM 778 N N . LYS A 1 99 ? -4.320 5.970 15.459 1.00 93.38 99 LYS A N 1
ATOM 779 C CA . LYS A 1 99 ? -3.497 5.008 16.202 1.00 93.38 99 LYS A CA 1
ATOM 780 C C . LYS A 1 99 ? -3.597 5.297 17.695 1.00 93.38 99 LYS A C 1
ATOM 782 O O . LYS A 1 99 ? -3.354 6.429 18.112 1.00 93.38 99 LYS A O 1
ATOM 787 N N . GLU A 1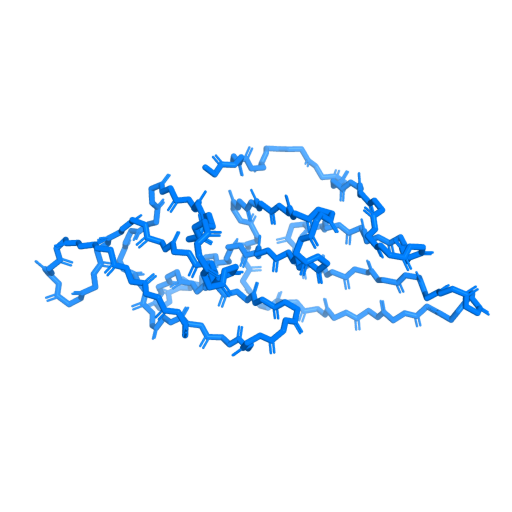 100 ? -3.936 4.280 18.486 1.00 92.62 100 GLU A N 1
ATOM 788 C CA . GLU A 1 100 ? -4.063 4.370 19.950 1.00 92.62 100 GLU A CA 1
ATOM 789 C C . GLU A 1 100 ? -5.048 5.472 20.385 1.00 92.62 100 GLU A C 1
ATOM 791 O O . GLU A 1 100 ? -4.759 6.300 21.253 1.00 92.62 100 GLU A O 1
ATOM 796 N N . GLY A 1 101 ? -6.205 5.534 19.721 1.00 93.06 101 GLY A N 1
ATOM 797 C CA . GLY A 1 101 ? -7.239 6.542 19.969 1.00 93.06 101 GLY A CA 1
ATOM 798 C C . GLY A 1 101 ? -6.885 7.970 19.535 1.00 93.06 101 GLY A C 1
ATOM 799 O O . GLY A 1 101 ? -7.656 8.892 19.805 1.00 93.06 101 GLY A O 1
ATOM 800 N N . LYS A 1 102 ? -5.735 8.190 18.887 1.00 95.06 102 LYS A N 1
ATOM 801 C CA . LYS A 1 102 ? -5.307 9.512 18.408 1.00 95.06 102 LYS A CA 1
ATOM 802 C C . LYS A 1 102 ? -5.383 9.575 16.894 1.00 95.06 102 LYS A C 1
ATOM 804 O O . LYS A 1 102 ? -4.815 8.727 16.216 1.00 95.06 102 LYS A O 1
ATOM 809 N N . SER A 1 103 ? -6.060 10.590 16.374 1.00 96.00 103 SER A N 1
ATOM 810 C CA . SER A 1 103 ? -6.051 10.906 14.946 1.00 96.00 103 SER A CA 1
ATOM 811 C C . SER A 1 103 ? -4.854 11.794 14.617 1.00 96.00 103 SER A C 1
ATOM 813 O O . SER A 1 103 ? -4.534 12.713 15.375 1.00 96.00 103 SER A O 1
ATOM 815 N N . GLY A 1 104 ? -4.203 11.550 13.483 1.00 95.00 104 GLY A N 1
ATOM 816 C CA . GLY A 1 104 ? -3.032 12.324 13.089 1.00 95.00 104 GLY A CA 1
ATOM 817 C C . GLY A 1 104 ? -2.475 11.958 11.722 1.00 95.00 104 GLY A C 1
ATOM 818 O O . GLY A 1 104 ? -3.019 11.115 11.006 1.00 95.00 104 GLY A O 1
ATOM 819 N N . LEU A 1 105 ? -1.377 12.632 11.386 1.00 93.94 105 LEU A N 1
ATOM 820 C CA . LEU A 1 105 ? -0.518 12.304 10.257 1.00 93.94 105 LEU A CA 1
ATOM 821 C C . LEU A 1 105 ? 0.667 11.489 10.775 1.00 93.94 105 LEU A C 1
ATOM 823 O O . LEU A 1 105 ? 1.347 11.907 11.712 1.00 93.94 105 LEU A O 1
ATOM 827 N N . TYR A 1 106 ? 0.899 10.333 10.169 1.00 92.06 106 TYR A N 1
ATOM 828 C CA . TYR A 1 106 ? 1.940 9.393 10.557 1.00 92.06 106 TYR A CA 1
ATOM 829 C C . TYR A 1 106 ? 2.873 9.166 9.380 1.00 92.06 106 TYR A C 1
ATOM 831 O O . TYR A 1 106 ? 2.430 8.818 8.289 1.00 92.06 106 TYR A O 1
ATOM 839 N N . MET A 1 107 ? 4.159 9.380 9.620 1.00 90.12 107 MET A N 1
ATOM 840 C CA . MET A 1 107 ? 5.227 9.199 8.644 1.00 90.12 107 MET A CA 1
ATOM 841 C C . MET A 1 107 ? 6.017 7.940 8.999 1.00 90.12 107 MET A C 1
ATOM 843 O O . MET A 1 107 ? 6.022 7.526 10.164 1.00 90.12 107 MET A O 1
ATOM 847 N N . LEU A 1 108 ? 6.648 7.343 7.991 1.00 79.12 108 LEU A N 1
ATOM 848 C CA . LEU A 1 108 ? 7.630 6.271 8.159 1.00 79.12 108 LEU A CA 1
ATOM 849 C C . LEU A 1 108 ? 9.031 6.828 8.412 1.00 79.12 108 LEU A C 1
ATOM 851 O O . LEU A 1 108 ? 9.378 7.847 7.777 1.00 79.12 108 LEU A O 1
#

Foldseek 3Di:
DAFDPDAQDWDDFPCKIWTDGQFKIWIQDNVRDIDIDGHPWGFGDKDDDNPLSKIWTWTDDPVAIKIQMPPPGIDDRFNFWDDWDADPPPRWIWTQGHDPNDTDIDTD

Radius of gyration: 13.57 Å; chains: 1; bounding box: 28×32×36 Å

pLDDT: mean 92.98, std 3.8, range [77.06, 97.19]

Sequence (108 aa):
MEKLTDYPYTFNLAGETIEVHKSMIRKITVDGIEQKVSLDGVVVGLSHSEENNDYVIVIQYPVGIYMITKKYGWLGPFETAEEITYDVESGIPVLKGQKEGKSGLYML

Secondary structure (DSSP, 8-state):
-EEP-SS-EEEEETTEEEEEETTEEEEE-TT--EEEEE-SSEEEEEEEETTTTEEEEEEEETTEEEEEETTTEEEEEESEEEEEEE-TTT--EEEEEEETTEEEEEE-